Protein AF-A0A182EB76-F1 (afdb_monomer)

Structure (mmCIF, N/CA/C/O backbone):
data_AF-A0A182EB76-F1
#
_entry.id   AF-A0A182EB76-F1
#
loop_
_atom_site.group_PDB
_atom_site.id
_atom_site.type_symbol
_atom_site.label_atom_id
_atom_site.label_alt_id
_atom_site.label_comp_id
_atom_site.label_asym_id
_atom_site.label_entity_id
_atom_site.label_seq_id
_atom_site.pdbx_PDB_ins_code
_atom_site.Cartn_x
_atom_site.Cartn_y
_atom_site.Cartn_z
_atom_site.occupancy
_atom_site.B_iso_or_equiv
_atom_site.auth_seq_id
_atom_site.auth_comp_id
_atom_site.auth_asym_id
_atom_site.auth_atom_id
_atom_site.pdbx_PDB_model_num
ATOM 1 N N . MET A 1 1 ? 42.166 31.138 -51.167 1.00 54.03 1 MET A N 1
ATOM 2 C CA . MET A 1 1 ? 41.760 31.602 -49.823 1.00 54.03 1 MET A CA 1
ATOM 3 C C . MET A 1 1 ? 40.288 31.247 -49.654 1.00 54.03 1 MET A C 1
ATOM 5 O O . MET A 1 1 ? 39.542 31.539 -50.575 1.00 54.03 1 MET A O 1
ATOM 9 N N . SER A 1 2 ? 39.932 30.593 -48.539 1.00 51.16 2 SER A N 1
ATOM 10 C CA . SER A 1 2 ? 38.622 30.014 -48.150 1.00 51.16 2 SER A CA 1
ATOM 11 C C . SER A 1 2 ? 38.650 28.475 -48.142 1.00 51.16 2 SER A C 1
ATOM 13 O O . SER A 1 2 ? 38.391 27.817 -49.139 1.00 51.16 2 SER A O 1
ATOM 15 N N . THR A 1 3 ? 39.364 27.895 -47.173 1.00 44.62 3 THR A N 1
ATOM 16 C CA . THR A 1 3 ? 38.833 27.383 -45.887 1.00 44.62 3 THR A CA 1
ATOM 17 C C . THR A 1 3 ? 37.941 26.158 -46.072 1.00 44.62 3 THR A C 1
ATOM 19 O O . THR A 1 3 ? 36.725 26.267 -46.193 1.00 44.62 3 THR A O 1
ATOM 22 N N . LEU A 1 4 ? 38.595 24.992 -46.046 1.00 48.50 4 LEU A N 1
ATOM 23 C CA . LEU A 1 4 ? 38.026 23.678 -45.755 1.00 48.50 4 LEU A CA 1
ATOM 24 C C . LEU A 1 4 ? 37.129 23.759 -44.509 1.00 48.50 4 LEU A C 1
ATOM 26 O O . LEU A 1 4 ? 37.607 23.620 -43.386 1.00 48.50 4 LEU A O 1
ATOM 30 N N . MET A 1 5 ? 35.825 23.958 -44.692 1.00 53.72 5 MET A N 1
ATOM 31 C CA . MET A 1 5 ? 34.837 23.605 -43.674 1.00 53.72 5 MET A CA 1
ATOM 32 C C . MET A 1 5 ? 34.597 22.098 -43.748 1.00 53.72 5 MET A C 1
ATOM 34 O O . MET A 1 5 ? 33.547 21.630 -44.176 1.00 53.72 5 MET A O 1
ATOM 38 N N . MET A 1 6 ? 35.609 21.324 -43.351 1.00 49.41 6 MET A N 1
ATOM 39 C CA . MET A 1 6 ? 35.400 19.943 -42.944 1.00 49.41 6 MET A CA 1
ATOM 40 C C . MET A 1 6 ? 34.838 20.009 -41.525 1.00 49.41 6 MET A C 1
ATOM 42 O O . MET A 1 6 ? 35.572 19.955 -40.541 1.00 49.41 6 MET A O 1
ATOM 46 N N . THR A 1 7 ? 33.526 20.211 -41.426 1.00 53.53 7 THR A N 1
ATOM 47 C CA . THR A 1 7 ? 32.775 19.946 -40.203 1.00 53.53 7 THR A CA 1
ATOM 48 C C . THR A 1 7 ? 32.862 18.448 -39.947 1.00 53.53 7 THR A C 1
ATOM 50 O O . THR A 1 7 ? 32.035 17.649 -40.385 1.00 53.53 7 THR A O 1
ATOM 53 N N . THR A 1 8 ? 33.921 18.050 -39.250 1.00 48.47 8 THR A N 1
ATOM 54 C CA . THR A 1 8 ? 33.994 16.776 -38.555 1.00 48.47 8 THR A CA 1
ATOM 55 C C . THR A 1 8 ? 32.888 16.787 -37.508 1.00 48.47 8 THR A C 1
ATOM 57 O O . THR A 1 8 ? 33.077 17.168 -36.355 1.00 48.47 8 THR A O 1
ATOM 60 N N . SER A 1 9 ? 31.684 16.394 -37.920 1.00 50.69 9 SER A N 1
ATOM 61 C CA . SER A 1 9 ? 30.701 15.885 -36.980 1.00 50.69 9 SER A CA 1
ATOM 62 C C . SER A 1 9 ? 31.329 14.633 -36.378 1.00 50.69 9 SER A C 1
ATOM 64 O O . SER A 1 9 ? 31.286 13.542 -36.943 1.00 50.69 9 SER A O 1
ATOM 66 N N . LEU A 1 10 ? 32.007 14.818 -35.245 1.00 50.09 10 LEU A N 1
ATOM 67 C CA . LEU A 1 10 ? 32.298 13.751 -34.308 1.00 50.09 10 LEU A CA 1
ATOM 68 C C . LEU 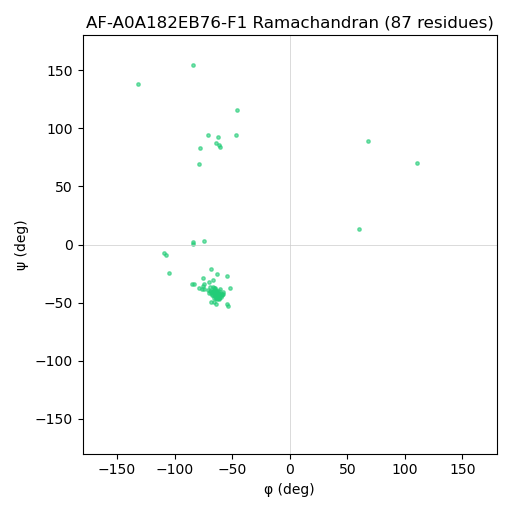A 1 10 ? 30.935 13.225 -33.869 1.00 50.09 10 LEU A C 1
ATOM 70 O O . LEU A 1 10 ? 30.375 13.655 -32.864 1.00 50.09 10 LEU A O 1
ATOM 74 N N . ILE A 1 11 ? 30.369 12.325 -34.671 1.00 58.47 11 ILE A N 1
ATOM 75 C CA . ILE A 1 11 ? 29.404 11.344 -34.202 1.00 58.47 11 ILE A CA 1
ATOM 76 C C . ILE A 1 11 ? 30.040 10.803 -32.924 1.00 58.47 11 ILE A C 1
ATOM 78 O O . ILE A 1 11 ? 31.150 10.263 -33.011 1.00 58.47 11 ILE A O 1
ATOM 82 N N . PRO A 1 12 ? 29.450 10.997 -31.735 1.00 55.06 12 PRO A N 1
ATOM 83 C CA . PRO A 1 12 ? 30.057 10.460 -30.542 1.00 55.06 12 PRO A CA 1
ATOM 84 C C . PRO A 1 12 ? 29.849 8.951 -30.646 1.00 55.06 12 PRO A C 1
ATOM 86 O O . PRO A 1 12 ? 28.800 8.414 -30.307 1.00 55.06 12 PRO A O 1
ATOM 89 N N . PHE A 1 13 ? 30.845 8.253 -31.186 1.00 53.25 13 PHE A N 1
ATOM 90 C CA . PHE A 1 13 ? 30.849 6.799 -31.336 1.00 53.25 13 PHE A CA 1
ATOM 91 C C . PHE A 1 13 ? 30.584 6.115 -29.980 1.00 53.25 13 PHE A C 1
ATOM 93 O O . PHE A 1 13 ? 29.947 5.067 -29.917 1.00 53.25 13 PHE A O 1
ATOM 100 N N . SER A 1 14 ? 30.947 6.787 -28.881 1.00 52.69 14 SER A N 1
ATOM 101 C CA . SER A 1 14 ? 30.635 6.386 -27.508 1.00 52.69 14 SER A CA 1
ATOM 102 C C . SER A 1 14 ? 29.181 6.637 -27.072 1.00 52.69 14 SER A C 1
ATOM 104 O O . SER A 1 14 ? 28.679 5.898 -26.227 1.00 52.69 14 SER A O 1
ATOM 106 N N . SER A 1 15 ? 28.476 7.643 -27.608 1.00 56.09 15 SER A N 1
ATOM 107 C CA . SER A 1 15 ? 27.081 7.915 -27.217 1.00 56.09 15 SER A CA 1
ATOM 108 C C . SER A 1 15 ? 26.089 7.039 -27.976 1.00 56.09 15 SER A C 1
ATOM 110 O O . SER A 1 15 ? 25.093 6.621 -27.389 1.00 56.09 15 SER A O 1
ATOM 112 N N . THR A 1 16 ? 26.370 6.703 -29.239 1.00 58.12 16 THR A N 1
ATOM 113 C CA . THR A 1 16 ? 25.476 5.857 -30.041 1.00 58.12 16 THR A CA 1
ATOM 114 C C . THR A 1 16 ? 25.430 4.429 -29.504 1.00 58.12 16 THR A C 1
ATOM 116 O O . THR A 1 16 ? 24.337 3.895 -29.359 1.00 58.12 16 THR A O 1
ATOM 119 N N . ILE A 1 17 ? 26.580 3.840 -29.137 1.00 59.69 17 ILE A N 1
ATOM 120 C CA . ILE A 1 17 ? 26.649 2.484 -28.554 1.00 59.69 17 ILE A CA 1
ATOM 121 C C . ILE A 1 17 ? 25.961 2.443 -27.184 1.00 59.69 17 ILE A C 1
ATOM 123 O O . ILE A 1 17 ? 25.213 1.512 -26.905 1.00 59.69 17 ILE A O 1
ATOM 127 N N . SER A 1 18 ? 26.161 3.465 -26.346 1.00 63.00 18 SER A N 1
ATOM 128 C CA . SER A 1 18 ? 25.514 3.544 -25.031 1.00 63.00 18 SER A CA 1
ATOM 129 C C . SER A 1 18 ? 23.993 3.711 -25.154 1.00 63.00 18 SER A C 1
ATOM 131 O O . SER A 1 18 ? 23.234 3.041 -24.459 1.00 63.00 18 SER A O 1
ATOM 133 N N . ALA A 1 19 ? 23.518 4.529 -26.098 1.00 69.56 19 ALA A N 1
ATOM 134 C CA . ALA A 1 19 ? 22.089 4.745 -26.314 1.00 69.56 19 ALA A CA 1
ATOM 135 C C . ALA A 1 19 ? 21.361 3.495 -26.837 1.00 69.56 19 ALA A C 1
ATOM 137 O O . ALA A 1 19 ? 20.259 3.203 -26.369 1.00 69.56 19 ALA A O 1
ATOM 138 N N . THR A 1 20 ? 21.954 2.729 -27.761 1.00 70.38 20 THR A N 1
ATOM 139 C CA . THR A 1 20 ? 21.353 1.472 -28.245 1.00 70.38 20 THR A CA 1
ATOM 140 C C . THR A 1 20 ? 21.392 0.366 -27.198 1.00 70.38 20 THR A C 1
ATOM 142 O O . THR A 1 20 ? 20.393 -0.334 -27.053 1.00 70.38 20 THR A O 1
ATOM 145 N N . LEU A 1 21 ? 22.474 0.239 -26.419 1.00 73.25 21 LEU A N 1
ATOM 146 C CA . LEU A 1 21 ? 22.532 -0.715 -25.302 1.00 73.25 21 LEU A CA 1
ATOM 147 C C . LEU A 1 21 ? 21.491 -0.391 -24.225 1.00 73.25 21 LEU A C 1
ATOM 149 O O . LEU A 1 21 ? 20.789 -1.285 -23.760 1.00 73.25 21 LEU A O 1
ATOM 153 N N . VAL A 1 22 ? 21.341 0.888 -23.869 1.00 75.38 22 VAL A N 1
ATOM 154 C CA . VAL A 1 22 ? 20.321 1.342 -22.912 1.00 75.38 22 VAL A CA 1
ATOM 155 C C . VAL A 1 22 ? 18.907 1.128 -23.459 1.00 75.38 22 VAL A C 1
ATOM 157 O O . VAL A 1 22 ? 18.014 0.759 -22.698 1.00 75.38 22 VAL A O 1
ATOM 160 N N . ALA A 1 23 ? 18.674 1.342 -24.756 1.00 73.69 23 ALA A N 1
ATOM 161 C CA . ALA A 1 23 ? 17.370 1.105 -25.378 1.00 73.69 23 ALA A CA 1
ATOM 162 C C . ALA A 1 23 ? 17.004 -0.389 -25.427 1.00 73.69 23 ALA A C 1
ATOM 164 O O . ALA A 1 23 ? 15.861 -0.736 -25.126 1.00 73.69 23 ALA A O 1
ATOM 165 N N . ALA A 1 24 ? 17.969 -1.256 -25.749 1.00 74.25 24 ALA A N 1
ATOM 166 C CA . ALA A 1 24 ? 17.796 -2.707 -25.736 1.00 74.25 24 ALA A CA 1
ATOM 167 C C . ALA A 1 24 ? 17.524 -3.219 -24.312 1.00 74.25 24 ALA A C 1
ATOM 169 O O . ALA A 1 24 ? 16.487 -3.831 -24.071 1.00 74.25 24 ALA A O 1
ATOM 170 N N . PHE A 1 25 ? 18.372 -2.841 -23.346 1.00 77.75 25 PHE A N 1
ATOM 171 C CA . PHE A 1 25 ? 18.196 -3.205 -21.939 1.00 77.75 25 PHE A CA 1
ATOM 172 C C . PHE A 1 25 ? 16.854 -2.724 -21.385 1.00 77.75 25 PHE A C 1
ATOM 174 O O . PHE A 1 25 ? 16.175 -3.481 -20.703 1.00 77.75 25 PHE A O 1
ATOM 181 N N . ARG A 1 26 ? 16.434 -1.489 -21.711 1.00 79.94 26 ARG A N 1
ATOM 182 C CA . ARG A 1 26 ? 15.123 -0.961 -21.314 1.00 79.94 26 ARG A CA 1
ATOM 183 C C . ARG A 1 26 ? 14.017 -1.912 -21.754 1.00 79.94 26 ARG A C 1
ATOM 185 O O . ARG A 1 26 ? 13.234 -2.315 -20.908 1.00 79.94 26 ARG A O 1
ATOM 192 N N . ASN A 1 27 ? 13.964 -2.290 -23.031 1.00 82.12 27 ASN A N 1
ATOM 193 C CA . ASN A 1 27 ? 12.908 -3.166 -23.544 1.00 82.12 27 ASN A CA 1
ATOM 194 C C . ASN A 1 27 ? 12.897 -4.531 -22.830 1.00 82.12 27 ASN A C 1
ATOM 196 O O . ASN A 1 27 ? 11.841 -4.976 -22.377 1.00 82.12 27 ASN A O 1
ATOM 200 N N . ASP A 1 28 ? 14.082 -5.106 -22.617 1.00 86.06 28 ASP A N 1
ATOM 201 C CA . ASP A 1 28 ? 14.260 -6.398 -21.948 1.00 86.06 28 ASP A CA 1
ATOM 202 C C . ASP A 1 28 ? 13.915 -6.377 -20.453 1.00 86.06 28 ASP A C 1
ATOM 204 O O . ASP A 1 28 ? 13.632 -7.432 -19.895 1.00 86.06 28 ASP A O 1
ATOM 208 N N . VAL A 1 29 ? 13.910 -5.217 -19.784 1.00 86.62 29 VAL A N 1
ATOM 209 C CA . VAL A 1 29 ? 13.533 -5.102 -18.358 1.00 86.62 29 VAL A CA 1
ATOM 210 C C . VAL A 1 29 ? 12.177 -4.441 -18.123 1.00 86.62 29 VAL A C 1
ATOM 212 O O . VAL A 1 29 ? 11.679 -4.479 -16.999 1.00 86.62 29 VAL A O 1
ATOM 215 N N . LEU A 1 30 ? 11.540 -3.862 -19.148 1.00 88.06 30 LEU A N 1
ATOM 216 C CA . LEU A 1 30 ? 10.233 -3.202 -19.010 1.00 88.06 30 LEU A CA 1
ATOM 217 C C . LEU A 1 30 ? 9.166 -4.159 -18.466 1.00 88.06 30 LEU A C 1
ATOM 219 O O . LEU A 1 30 ? 8.388 -3.772 -17.596 1.00 88.06 30 LEU A O 1
ATOM 223 N N . TRP A 1 31 ? 9.144 -5.412 -18.929 1.00 88.62 31 TRP A N 1
ATOM 224 C CA . TRP A 1 31 ? 8.194 -6.411 -18.428 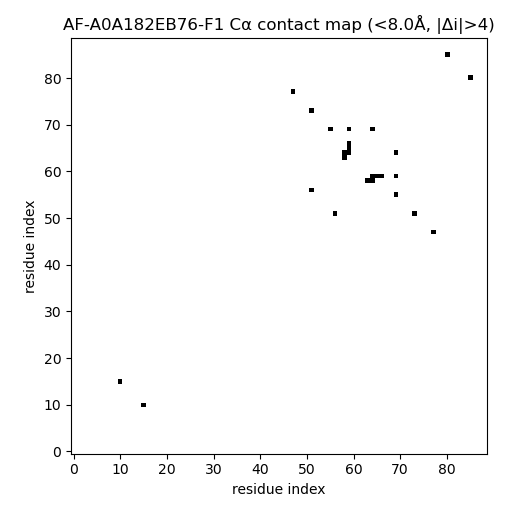1.00 88.62 31 TRP A CA 1
ATOM 225 C C . TRP A 1 31 ? 8.433 -6.725 -16.944 1.00 88.62 31 TRP A C 1
ATOM 227 O O . TRP A 1 31 ? 7.479 -6.822 -16.172 1.00 88.62 31 TRP A O 1
ATOM 237 N N . ALA A 1 32 ? 9.699 -6.816 -16.526 1.00 90.06 32 ALA A N 1
ATOM 238 C CA . ALA A 1 32 ? 10.078 -7.074 -15.142 1.00 90.06 32 ALA A CA 1
ATOM 239 C C . ALA A 1 32 ? 9.760 -5.874 -14.238 1.00 90.06 32 ALA A C 1
ATOM 241 O O . ALA A 1 32 ? 9.308 -6.064 -13.113 1.00 90.06 32 ALA A O 1
ATOM 242 N N . LEU A 1 33 ? 9.920 -4.644 -14.738 1.00 90.12 33 LEU A N 1
ATOM 243 C CA . LEU A 1 33 ? 9.532 -3.419 -14.038 1.00 90.12 33 LEU A CA 1
ATOM 244 C C . LEU A 1 33 ? 8.016 -3.360 -13.811 1.00 90.12 33 LEU A C 1
ATOM 246 O O . LEU A 1 33 ? 7.578 -3.072 -12.700 1.00 90.12 33 LEU A O 1
ATOM 250 N N . ILE A 1 34 ? 7.216 -3.659 -14.839 1.00 92.94 34 ILE A N 1
ATOM 251 C CA . ILE A 1 34 ? 5.749 -3.671 -14.728 1.00 92.94 34 ILE A CA 1
ATOM 252 C C . ILE A 1 34 ? 5.306 -4.714 -13.696 1.00 92.94 34 ILE A C 1
ATOM 254 O O . ILE A 1 34 ? 4.502 -4.404 -12.816 1.00 92.94 34 ILE A O 1
ATOM 258 N N . LEU A 1 35 ? 5.866 -5.926 -13.752 1.00 94.94 35 LEU A N 1
ATOM 259 C CA . LEU A 1 35 ? 5.602 -6.952 -12.741 1.00 94.94 35 LEU A CA 1
ATOM 260 C C . LEU A 1 35 ? 6.065 -6.513 -11.349 1.00 94.94 35 LEU A C 1
ATOM 262 O O . LEU A 1 35 ? 5.335 -6.707 -10.382 1.00 94.94 35 LEU A O 1
ATOM 266 N N . GLY A 1 36 ? 7.233 -5.882 -11.243 1.00 94.00 36 GLY A N 1
ATOM 267 C CA . GLY A 1 36 ? 7.766 -5.355 -9.990 1.00 94.00 36 GLY A CA 1
ATOM 268 C C . GLY A 1 36 ? 6.841 -4.326 -9.345 1.00 94.00 36 GLY A C 1
ATOM 269 O O . GLY A 1 36 ? 6.590 -4.410 -8.148 1.00 94.00 36 GLY A O 1
ATOM 270 N N . ILE A 1 37 ? 6.262 -3.414 -10.130 1.00 94.50 37 ILE A N 1
ATOM 271 C CA . ILE A 1 37 ? 5.289 -2.426 -9.639 1.00 94.50 37 ILE A CA 1
ATOM 272 C C . ILE A 1 37 ? 4.025 -3.117 -9.114 1.00 94.50 37 ILE A C 1
ATOM 274 O O . ILE A 1 37 ? 3.552 -2.789 -8.027 1.00 94.50 37 ILE A O 1
ATOM 278 N N . ILE A 1 38 ? 3.491 -4.097 -9.850 1.00 96.06 38 ILE A N 1
ATOM 279 C CA . ILE A 1 38 ? 2.293 -4.840 -9.429 1.00 96.06 38 ILE A CA 1
ATOM 280 C C . ILE A 1 38 ? 2.565 -5.615 -8.133 1.00 96.06 38 ILE A C 1
ATOM 282 O O . ILE A 1 38 ? 1.755 -5.574 -7.207 1.00 96.06 38 ILE A O 1
ATOM 286 N N . LEU A 1 39 ? 3.710 -6.295 -8.047 1.00 95.06 39 LEU A N 1
ATOM 287 C CA . LEU A 1 39 ? 4.106 -7.058 -6.864 1.00 95.06 39 LEU A CA 1
ATOM 288 C C . LEU A 1 39 ? 4.370 -6.151 -5.660 1.00 95.06 39 LEU A C 1
ATOM 290 O O . LEU A 1 39 ? 3.937 -6.483 -4.560 1.00 95.06 39 LEU A O 1
ATOM 294 N N . ALA A 1 40 ? 5.018 -5.001 -5.856 1.00 92.31 40 ALA A N 1
ATOM 295 C CA . ALA A 1 40 ? 5.240 -4.016 -4.801 1.00 92.31 40 ALA A CA 1
ATOM 296 C C . ALA A 1 40 ? 3.916 -3.449 -4.270 1.00 92.31 40 ALA A C 1
ATOM 298 O O . ALA A 1 40 ? 3.750 -3.321 -3.059 1.00 92.31 40 ALA A O 1
ATOM 299 N N . PHE A 1 41 ? 2.946 -3.182 -5.152 1.00 91.50 41 PHE A N 1
ATOM 300 C CA . PHE A 1 41 ? 1.609 -2.753 -4.744 1.00 91.50 41 PHE A CA 1
ATOM 301 C C . PHE A 1 41 ? 0.881 -3.839 -3.940 1.00 91.50 41 PHE A C 1
ATOM 303 O O . PHE A 1 41 ? 0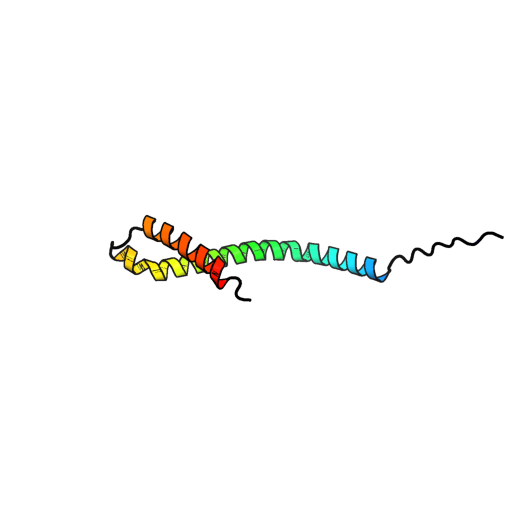.325 -3.551 -2.881 1.00 91.50 41 PHE A O 1
ATOM 310 N N . LEU A 1 42 ? 0.917 -5.093 -4.403 1.00 94.06 42 LEU A N 1
ATOM 311 C CA . LEU A 1 42 ? 0.315 -6.221 -3.684 1.00 94.06 42 LEU A CA 1
ATOM 312 C C . LEU A 1 42 ? 0.962 -6.438 -2.313 1.00 94.06 42 LEU A C 1
ATOM 314 O O . LEU A 1 42 ? 0.254 -6.679 -1.339 1.00 94.06 42 LEU A O 1
ATOM 318 N N . LEU A 1 43 ? 2.291 -6.347 -2.237 1.00 92.75 43 LEU A N 1
ATOM 319 C CA . LEU A 1 43 ? 3.041 -6.503 -0.995 1.00 92.75 43 LEU A CA 1
ATOM 320 C C . LEU A 1 43 ? 2.728 -5.369 -0.016 1.00 92.75 43 LEU A C 1
ATOM 322 O O . LEU A 1 43 ? 2.447 -5.643 1.147 1.00 92.75 43 LEU A O 1
ATOM 326 N N . GLY A 1 44 ? 2.715 -4.120 -0.492 1.00 88.62 44 GLY A N 1
ATOM 327 C CA . GLY A 1 44 ? 2.341 -2.959 0.314 1.00 88.62 44 GLY A CA 1
ATOM 328 C C . GLY A 1 44 ? 0.913 -3.073 0.846 1.00 88.62 44 GLY A C 1
ATOM 329 O O . GLY A 1 44 ? 0.688 -2.905 2.041 1.00 88.62 44 GLY A O 1
ATOM 330 N N . PHE A 1 45 ? -0.041 -3.467 -0.005 1.00 86.81 45 PHE A N 1
ATOM 331 C CA . PHE A 1 45 ? -1.425 -3.697 0.416 1.00 86.81 45 PHE A CA 1
ATOM 332 C C . PHE A 1 45 ? -1.541 -4.833 1.441 1.00 86.81 45 PHE A C 1
ATOM 334 O O . PHE A 1 45 ? -2.252 -4.699 2.435 1.00 86.81 45 PHE A O 1
ATOM 341 N N . ALA A 1 46 ? -0.841 -5.949 1.223 1.00 89.06 46 ALA A N 1
ATOM 342 C CA . ALA A 1 46 ? -0.855 -7.084 2.141 1.00 89.06 46 ALA A CA 1
ATOM 343 C C . ALA A 1 46 ? -0.233 -6.737 3.503 1.00 89.06 46 ALA A C 1
ATOM 345 O O . ALA A 1 46 ? -0.761 -7.156 4.533 1.00 89.06 46 ALA A O 1
ATOM 346 N N . MET A 1 47 ? 0.855 -5.963 3.516 1.00 88.31 47 MET A N 1
ATOM 347 C CA . MET A 1 47 ? 1.520 -5.519 4.740 1.00 88.31 47 MET A CA 1
ATOM 348 C C . MET A 1 47 ? 0.642 -4.534 5.521 1.00 88.31 47 MET A C 1
ATOM 350 O O . MET A 1 47 ? 0.341 -4.796 6.683 1.00 88.31 47 MET A O 1
ATOM 354 N N . GLY A 1 48 ? 0.108 -3.501 4.861 1.00 86.25 48 GLY A N 1
ATOM 355 C CA . GLY A 1 48 ? -0.797 -2.540 5.503 1.00 86.25 48 GLY A CA 1
ATOM 356 C C . GLY A 1 48 ? -2.083 -3.192 6.031 1.00 86.25 48 GLY A C 1
ATOM 357 O O . GLY A 1 48 ? -2.525 -2.912 7.144 1.00 86.25 48 GLY A O 1
ATOM 358 N N . ALA A 1 49 ? -2.674 -4.139 5.292 1.00 86.44 49 ALA A N 1
ATOM 359 C CA . ALA A 1 49 ? -3.857 -4.868 5.759 1.00 86.44 49 ALA A CA 1
ATOM 360 C C . ALA A 1 49 ? -3.572 -5.740 6.998 1.00 86.44 49 ALA A C 1
ATOM 362 O O . ALA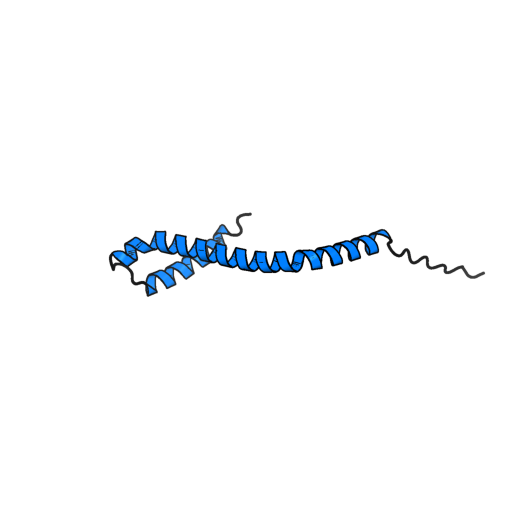 A 1 49 ? -4.422 -5.839 7.889 1.00 86.44 49 ALA A O 1
ATOM 363 N N . ASN A 1 50 ? -2.392 -6.362 7.062 1.00 89.62 50 ASN A N 1
ATOM 364 C CA . ASN A 1 50 ? -1.955 -7.151 8.213 1.00 89.62 50 ASN A CA 1
ATOM 365 C C . ASN A 1 50 ? -1.783 -6.268 9.459 1.00 89.62 50 ASN A C 1
ATOM 367 O O . ASN A 1 50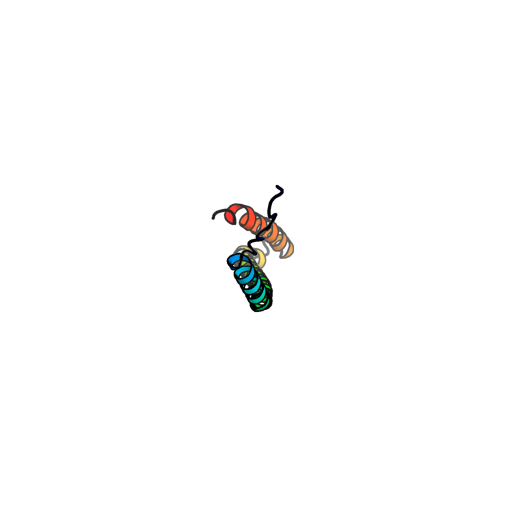 ? -2.293 -6.599 10.533 1.00 89.62 50 ASN A O 1
ATOM 371 N N . ASP A 1 51 ? -1.165 -5.099 9.298 1.00 88.94 51 ASP A N 1
ATOM 372 C CA . ASP A 1 51 ? -0.934 -4.159 10.396 1.00 88.94 51 ASP A CA 1
ATOM 373 C C . ASP A 1 51 ? -2.253 -3.601 10.950 1.00 88.94 51 ASP A C 1
ATOM 375 O O . ASP A 1 51 ? -2.470 -3.572 12.167 1.00 88.94 51 ASP A O 1
ATOM 379 N N . VAL A 1 52 ? -3.201 -3.268 10.069 1.00 84.12 52 VAL A N 1
ATOM 380 C CA . VAL A 1 52 ? -4.557 -2.841 10.448 1.00 84.12 52 VAL A CA 1
ATOM 381 C C . VAL A 1 52 ? -5.309 -3.953 11.191 1.00 84.12 52 VAL A C 1
ATOM 383 O O . VAL A 1 52 ? -5.958 -3.689 12.206 1.00 84.12 52 VAL A O 1
ATOM 386 N N . ALA A 1 53 ? -5.220 -5.208 10.746 1.00 86.56 53 ALA A N 1
ATOM 387 C CA . ALA A 1 53 ? -5.875 -6.328 11.426 1.00 86.56 53 ALA A CA 1
ATOM 388 C C . ALA A 1 53 ? -5.283 -6.590 12.820 1.00 86.56 53 ALA A C 1
ATOM 390 O O . ALA A 1 53 ? -6.028 -6.876 13.761 1.00 86.56 53 ALA A O 1
ATOM 391 N N . ASN A 1 54 ? -3.966 -6.447 12.973 1.00 86.31 54 ASN A N 1
ATOM 392 C CA . ASN A 1 54 ? -3.282 -6.629 14.248 1.00 86.31 54 ASN A CA 1
ATOM 393 C C . ASN A 1 54 ? -3.605 -5.497 15.242 1.00 86.31 54 ASN A C 1
ATOM 395 O O . ASN A 1 54 ? -3.893 -5.755 16.411 1.00 86.31 54 ASN A O 1
ATOM 399 N N . ALA A 1 55 ? -3.637 -4.245 14.774 1.00 83.94 55 ALA A N 1
ATOM 400 C CA . ALA A 1 55 ? -3.926 -3.084 15.617 1.00 83.94 55 ALA A CA 1
ATOM 401 C C . ALA A 1 55 ? -5.413 -2.962 16.001 1.00 83.94 55 ALA A C 1
ATOM 403 O O . ALA A 1 55 ? -5.739 -2.521 17.106 1.00 83.94 55 ALA A O 1
ATOM 404 N N . PHE A 1 56 ? -6.331 -3.354 15.111 1.00 86.19 56 PHE A N 1
ATOM 405 C CA . PHE A 1 56 ? -7.772 -3.157 15.313 1.00 86.19 56 PHE A CA 1
ATOM 406 C C . PHE A 1 56 ? -8.563 -4.445 15.587 1.00 86.19 56 PHE A C 1
ATOM 408 O O . PHE A 1 56 ? -9.736 -4.361 15.951 1.00 86.19 56 PHE A O 1
ATOM 415 N N . GLY A 1 57 ? -7.964 -5.634 15.482 1.00 83.88 57 GLY A N 1
ATOM 416 C CA . GLY A 1 57 ? -8.673 -6.915 15.604 1.00 83.88 57 GLY A CA 1
ATOM 417 C C . GLY A 1 57 ? -9.378 -7.135 16.948 1.00 83.88 57 GLY A C 1
ATOM 418 O O . GLY A 1 57 ? -10.534 -7.563 16.984 1.00 83.88 57 GLY A O 1
ATOM 419 N N . THR A 1 58 ? -8.740 -6.782 18.065 1.00 88.12 58 THR A N 1
ATOM 420 C CA . THR A 1 58 ? -9.321 -6.925 19.416 1.00 88.12 58 THR A CA 1
ATOM 421 C C . THR A 1 58 ? -10.399 -5.875 19.700 1.00 88.12 58 THR A C 1
ATOM 423 O O . THR A 1 58 ? -11.445 -6.183 20.278 1.00 88.12 58 THR A O 1
ATOM 426 N N . SER A 1 59 ? -10.191 -4.644 19.236 1.00 83.25 59 SER A N 1
ATOM 427 C CA . SER A 1 59 ? -11.136 -3.526 19.361 1.00 83.25 59 SER A CA 1
ATOM 428 C C . SER A 1 59 ? -12.414 -3.748 18.545 1.00 83.25 59 SER A C 1
ATOM 430 O O . SER A 1 59 ? -13.511 -3.420 19.003 1.00 83.25 59 SER A O 1
ATOM 432 N N . VAL A 1 60 ? -12.295 -4.361 17.364 1.00 84.19 60 VAL A N 1
ATOM 433 C CA . VAL A 1 60 ? -13.449 -4.725 16.528 1.00 84.19 60 VAL A CA 1
ATOM 434 C C . VAL A 1 60 ? -14.128 -6.001 17.043 1.00 84.19 60 VAL A C 1
ATOM 436 O O . VAL A 1 60 ? -15.358 -6.075 17.080 1.00 84.19 60 VAL A O 1
ATOM 439 N N . GLY A 1 61 ? -13.358 -6.978 17.535 1.00 81.81 61 GLY A N 1
ATOM 440 C CA . GLY A 1 61 ? -1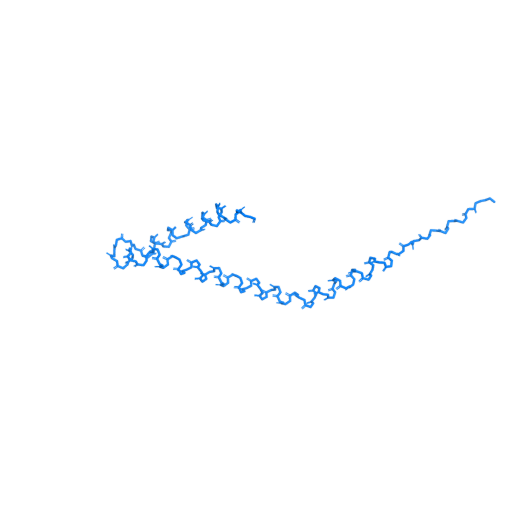3.886 -8.209 18.137 1.00 81.81 61 GLY A CA 1
ATOM 441 C C . GLY A 1 61 ? -14.649 -7.993 19.452 1.00 81.81 61 GLY A C 1
ATOM 442 O O . GLY A 1 61 ? -15.622 -8.695 19.728 1.00 81.81 61 GLY A O 1
ATOM 443 N N . SER A 1 62 ? -14.272 -6.978 20.235 1.00 87.69 62 SER A N 1
ATOM 444 C CA . SER A 1 62 ? -14.932 -6.603 21.498 1.00 87.69 62 SER A CA 1
ATOM 445 C C . SER A 1 62 ? -16.155 -5.690 21.329 1.00 87.69 62 SER A C 1
ATOM 447 O O . SER A 1 62 ? -16.770 -5.314 22.324 1.00 87.69 62 SER A O 1
ATOM 449 N N . LYS A 1 63 ? -16.542 -5.348 20.087 1.00 79.81 63 LYS A N 1
ATOM 450 C CA . LYS A 1 63 ? -17.609 -4.376 19.754 1.00 79.81 63 LYS A CA 1
ATOM 451 C C . LYS A 1 63 ? -17.370 -2.953 20.280 1.00 79.81 63 LYS A C 1
ATOM 453 O O . LYS A 1 63 ? -18.284 -2.134 20.241 1.00 79.81 63 LYS A O 1
ATOM 458 N N . VAL A 1 64 ? -16.156 -2.640 20.730 1.00 83.00 64 VAL A N 1
ATOM 459 C CA . VAL A 1 64 ? -15.765 -1.276 21.116 1.00 83.00 64 VAL A CA 1
ATOM 460 C C . VAL A 1 64 ? -15.661 -0.382 19.879 1.00 83.00 64 VAL A C 1
ATOM 462 O O . VAL A 1 64 ? -15.975 0.805 19.941 1.00 83.00 64 VAL A O 1
ATOM 465 N N . LEU A 1 65 ? -15.272 -0.960 18.739 1.00 78.19 65 LEU A N 1
ATOM 466 C CA . LEU A 1 65 ? -15.149 -0.261 17.465 1.00 78.19 65 LEU A CA 1
ATOM 467 C C . LEU A 1 65 ? -15.842 -1.044 16.343 1.00 78.19 65 LEU A C 1
ATOM 469 O O . LEU A 1 65 ? -15.730 -2.264 16.257 1.00 78.19 65 LEU A O 1
ATOM 473 N N . THR A 1 66 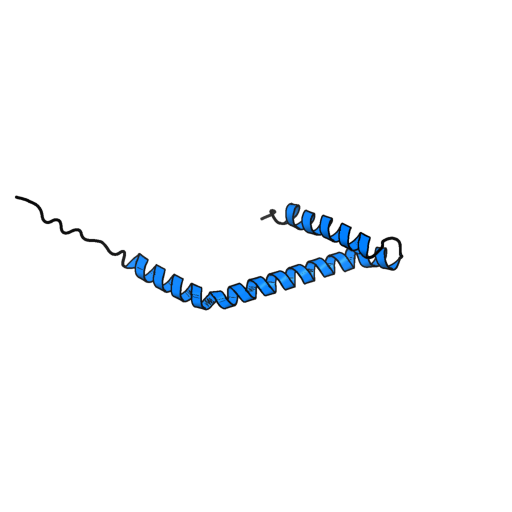? -16.560 -0.359 15.454 1.00 85.06 66 THR A N 1
ATOM 474 C CA . THR A 1 66 ? -17.172 -1.014 14.284 1.00 85.06 66 THR A CA 1
ATOM 475 C C . THR A 1 66 ? -16.174 -1.147 13.129 1.00 85.06 66 THR A C 1
ATOM 477 O O . THR A 1 66 ? -15.272 -0.326 12.978 1.00 85.06 66 THR A O 1
ATOM 480 N N . LEU A 1 67 ? -16.378 -2.135 12.249 1.00 82.56 67 LEU A N 1
ATOM 481 C CA . LEU A 1 67 ? -15.561 -2.359 11.040 1.00 82.56 67 LEU A CA 1
ATOM 482 C C . LEU A 1 67 ? -15.412 -1.096 10.170 1.00 82.56 67 LEU A C 1
ATOM 484 O O . LEU A 1 67 ? -14.342 -0.824 9.634 1.00 82.56 67 LEU A O 1
ATOM 488 N N . ARG A 1 68 ? -16.475 -0.286 10.074 1.00 82.38 68 ARG A N 1
ATOM 489 C CA . ARG A 1 68 ? -16.461 0.980 9.324 1.00 82.38 68 ARG A CA 1
ATOM 490 C C . ARG A 1 68 ? -15.584 2.041 9.987 1.00 82.38 68 ARG A C 1
ATOM 492 O O . ARG A 1 68 ? -14.874 2.752 9.288 1.00 82.38 68 ARG A O 1
ATOM 499 N N . GLN A 1 69 ? -15.620 2.143 11.315 1.00 84.50 69 GLN A N 1
ATOM 500 C CA . GLN A 1 69 ? -14.761 3.075 12.051 1.00 84.50 69 GLN A CA 1
ATOM 501 C C . GLN A 1 69 ? -13.293 2.653 11.975 1.00 84.50 69 GLN A C 1
ATOM 503 O O . GLN A 1 69 ? -12.437 3.507 11.767 1.00 84.50 69 GLN A O 1
ATOM 508 N N . ALA A 1 70 ? -13.016 1.350 12.074 1.00 84.62 70 ALA A N 1
ATOM 509 C CA . ALA A 1 70 ? -11.660 0.819 11.974 1.00 84.62 70 ALA A CA 1
ATOM 510 C C . ALA A 1 70 ? -11.048 1.115 10.598 1.00 84.62 70 ALA A C 1
ATOM 512 O O . ALA A 1 70 ? -9.910 1.559 10.530 1.00 84.62 70 ALA A O 1
ATOM 513 N N . TYR A 1 71 ? -11.823 0.971 9.517 1.00 84.06 71 TYR A N 1
ATOM 514 C CA . TYR A 1 71 ? -11.379 1.322 8.165 1.00 84.06 71 TYR A CA 1
ATOM 515 C C . TYR A 1 71 ? -11.021 2.810 8.017 1.00 84.06 71 TYR A C 1
ATOM 517 O O . TYR A 1 71 ? -9.974 3.141 7.471 1.00 84.06 71 TYR A O 1
ATOM 525 N N . ILE A 1 72 ? -11.861 3.718 8.525 1.00 86.19 72 ILE A N 1
ATOM 526 C CA . ILE A 1 72 ? -11.598 5.166 8.438 1.00 86.19 72 ILE A CA 1
ATOM 527 C C . ILE A 1 72 ? -10.330 5.532 9.217 1.00 86.19 72 ILE A C 1
ATOM 529 O O . ILE A 1 72 ? -9.505 6.303 8.728 1.00 86.19 72 ILE A O 1
ATOM 533 N N . LEU A 1 73 ? -10.159 4.962 10.412 1.00 85.12 73 LEU A N 1
ATOM 534 C CA . LEU A 1 73 ? -8.979 5.205 11.236 1.00 85.12 73 LEU A CA 1
ATOM 535 C C . LEU A 1 73 ? -7.717 4.628 10.585 1.00 85.12 73 LEU A C 1
ATOM 537 O O . LEU A 1 73 ? -6.704 5.317 10.513 1.00 85.12 73 LEU A O 1
ATOM 541 N N . ALA A 1 74 ? -7.806 3.410 10.049 1.00 86.00 74 ALA A N 1
ATOM 542 C CA . ALA A 1 74 ? -6.734 2.762 9.307 1.00 86.00 74 ALA A CA 1
ATOM 543 C C . ALA A 1 74 ? -6.237 3.639 8.159 1.00 86.00 74 ALA A C 1
ATOM 545 O O . ALA A 1 74 ? -5.051 3.926 8.113 1.00 86.00 74 ALA A O 1
ATOM 546 N N . VAL A 1 75 ? -7.129 4.147 7.301 1.00 85.38 75 VAL A N 1
ATOM 547 C CA . VAL A 1 75 ? -6.745 5.006 6.167 1.00 85.38 75 VAL A CA 1
ATOM 548 C C . VAL A 1 75 ? -6.004 6.260 6.633 1.00 85.38 75 VAL A C 1
ATOM 550 O O . VAL A 1 75 ? -4.989 6.619 6.042 1.00 85.38 75 VAL A O 1
ATOM 553 N N . ILE A 1 76 ? -6.468 6.919 7.697 1.00 87.12 76 ILE A N 1
ATOM 554 C CA . ILE A 1 76 ? -5.829 8.140 8.208 1.00 87.12 76 ILE A CA 1
ATOM 555 C C . ILE A 1 76 ? -4.425 7.839 8.745 1.00 87.12 76 ILE A C 1
ATO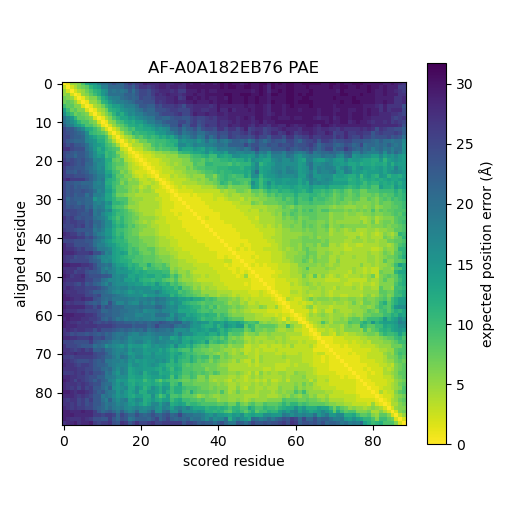M 557 O O . ILE A 1 76 ? -3.477 8.527 8.375 1.00 87.12 76 ILE A O 1
ATOM 561 N N . PHE A 1 77 ? -4.278 6.816 9.589 1.00 84.81 77 PHE A N 1
ATOM 562 C CA . PHE A 1 77 ? -2.998 6.493 10.223 1.00 84.81 77 PHE A CA 1
ATOM 563 C C . PHE A 1 77 ? -1.996 5.818 9.277 1.00 84.81 77 PHE A C 1
ATOM 565 O O . PHE A 1 77 ? -0.816 6.136 9.370 1.00 84.81 77 PHE A O 1
ATOM 572 N N . GLU A 1 78 ? -2.433 4.967 8.343 1.00 85.44 78 GLU A N 1
ATOM 573 C CA . GLU A 1 78 ? -1.571 4.413 7.281 1.00 85.44 78 GLU A CA 1
ATOM 574 C C . GLU A 1 78 ? -1.053 5.523 6.366 1.00 85.44 78 GLU A C 1
ATOM 576 O O . GLU A 1 78 ? 0.147 5.617 6.119 1.00 85.44 78 GLU A O 1
ATOM 581 N N . THR A 1 79 ? -1.936 6.424 5.917 1.00 83.44 79 THR A N 1
ATOM 582 C CA . THR A 1 79 ? -1.529 7.527 5.033 1.00 83.44 79 THR A CA 1
ATOM 583 C C . THR A 1 79 ? -0.608 8.503 5.768 1.00 83.44 79 THR A C 1
ATOM 585 O O . THR A 1 79 ? 0.386 8.952 5.206 1.00 83.44 79 THR A O 1
ATOM 588 N N . LEU A 1 80 ? -0.886 8.808 7.041 1.00 85.44 80 LEU A N 1
ATOM 589 C CA . LEU A 1 80 ? 0.005 9.623 7.874 1.00 85.44 80 LEU A CA 1
ATOM 590 C C . LEU A 1 80 ? 1.346 8.929 8.132 1.00 85.44 80 LEU A C 1
ATOM 592 O O . LEU A 1 80 ? 2.377 9.583 8.046 1.00 85.44 80 LEU A O 1
ATOM 596 N N . GLY A 1 81 ? 1.359 7.627 8.421 1.00 80.81 81 GLY A N 1
ATOM 597 C CA . GLY A 1 81 ? 2.587 6.858 8.628 1.00 80.81 81 GLY A CA 1
ATOM 598 C C . GLY A 1 81 ? 3.472 6.850 7.383 1.00 80.81 81 GLY A C 1
ATOM 599 O O . GLY A 1 81 ? 4.658 7.165 7.475 1.00 80.81 81 GLY A O 1
ATOM 600 N N . ALA A 1 82 ? 2.883 6.598 6.212 1.00 82.38 82 ALA A N 1
ATOM 601 C CA . ALA A 1 82 ? 3.588 6.656 4.935 1.00 82.38 82 ALA A CA 1
ATOM 602 C C . ALA A 1 82 ? 4.159 8.057 4.644 1.00 82.38 82 ALA A C 1
ATOM 604 O O . ALA A 1 82 ? 5.279 8.164 4.155 1.00 82.38 82 ALA A O 1
ATOM 605 N N . LEU A 1 83 ? 3.432 9.127 4.987 1.00 83.62 83 LEU A N 1
ATOM 606 C CA . LEU A 1 83 ? 3.885 10.508 4.777 1.00 83.62 83 LEU A CA 1
ATOM 607 C C . LEU A 1 83 ? 4.943 10.973 5.791 1.00 83.62 83 LEU A C 1
ATOM 609 O O . LEU A 1 83 ? 5.852 11.707 5.419 1.00 83.62 83 LEU A O 1
ATOM 613 N N . LEU A 1 84 ? 4.827 10.593 7.068 1.00 79.25 84 LEU A N 1
ATOM 614 C CA . LEU A 1 84 ? 5.734 11.059 8.125 1.00 79.25 84 LEU A CA 1
ATOM 615 C C . LEU A 1 84 ? 7.016 10.223 8.233 1.00 79.25 84 LEU A C 1
ATOM 617 O O . LEU A 1 84 ? 8.058 10.768 8.588 1.00 79.25 84 LEU A O 1
ATOM 621 N N . ILE A 1 85 ? 6.949 8.913 7.982 1.00 80.19 85 ILE A N 1
ATOM 622 C CA . ILE A 1 85 ? 8.085 7.989 8.151 1.00 80.19 85 ILE A CA 1
ATOM 623 C C . ILE A 1 85 ? 8.693 7.594 6.798 1.00 80.19 85 ILE A C 1
ATOM 625 O O . ILE A 1 85 ? 9.883 7.287 6.738 1.00 80.19 85 ILE A O 1
ATOM 629 N N . GLY A 1 86 ? 7.926 7.659 5.705 1.00 66.50 86 GLY A N 1
ATOM 630 C CA . GLY A 1 86 ? 8.395 7.265 4.372 1.00 66.50 86 GLY A CA 1
ATOM 631 C C . GLY A 1 86 ? 9.549 8.110 3.821 1.00 66.50 86 GLY A C 1
ATOM 632 O O . GLY A 1 86 ? 10.340 7.595 3.045 1.00 66.50 86 GLY A O 1
ATOM 633 N N . GLU A 1 87 ? 9.691 9.364 4.262 1.00 58.88 87 GLU A N 1
ATOM 634 C CA . GLU A 1 87 ? 10.777 10.280 3.861 1.00 58.88 87 GLU A CA 1
ATOM 635 C C . GLU A 1 87 ? 12.075 10.092 4.675 1.00 58.88 87 GLU A C 1
ATOM 637 O O . GLU A 1 87 ? 13.037 10.832 4.483 1.00 58.88 87 GLU A O 1
ATOM 642 N N . SER A 1 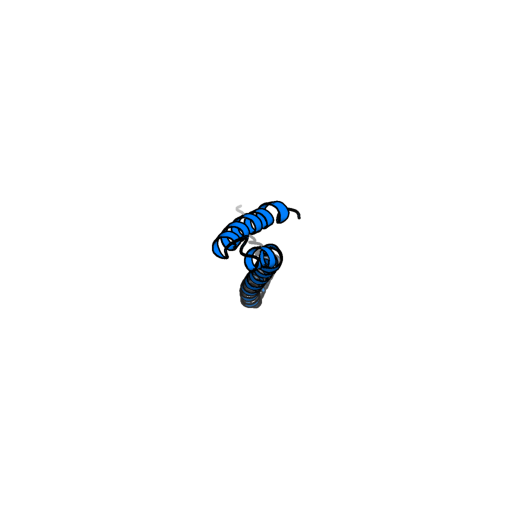88 ? 12.129 9.153 5.631 1.00 58.06 88 SER A N 1
ATOM 643 C CA . SER A 1 88 ? 13.275 9.065 6.551 1.00 58.06 88 SER A CA 1
ATOM 644 C C . SER A 1 88 ? 14.571 8.486 5.962 1.00 58.06 88 SER A C 1
ATOM 646 O O . SER A 1 88 ? 15.528 8.400 6.725 1.00 58.06 88 SER A O 1
ATOM 648 N N . TYR A 1 89 ? 14.661 8.150 4.668 1.00 41.97 89 TYR A N 1
ATOM 649 C CA . TYR A 1 89 ? 15.936 7.988 3.938 1.00 41.97 89 TYR A CA 1
ATOM 650 C C . TYR A 1 89 ? 15.769 8.134 2.424 1.00 41.97 89 TYR A C 1
ATOM 652 O O . TYR A 1 89 ? 14.846 7.494 1.874 1.00 41.97 89 TYR A O 1
#

Organism: Onchocerca ochengi (NCBI:txid42157)

Sequence (89 aa):
MSTLMMTTSLIPFSSTISATLVAAFRNDVLWALILGIILAFLLGFAMGANDVANAFGTSVGSKVLTLRQAYILAVIFETLGALLIGESY

Secondary structure (DSSP, 8-state):
------------HHHHHHHHHHHHHHHHHHHHHHHHHHHHHHHHHHHHHHHHHHHHHHHHHTTSS-HHHHHHHHHHHHHHHHHHHTT--

Radius of gyration: 27.22 Å; Cα contacts (8 Å, |Δi|>4): 13; chains: 1; bounding box: 59×40×71 Å

Mean predicted aligned error: 12.82 Å

InterPro domains:
  IPR001204 Phosphate transporter [PF01384] (47-87)
  IPR001204 Phosphate transporter [PTHR11101] (27-87)

Solvent-accessible surface area (backbone atoms only — not comparable to full-atom values): 5278 Å² total; per-residue (Å²): 139,86,79,86,80,74,78,75,75,75,69,56,70,71,54,56,55,50,51,52,52,52,52,50,51,46,63,76,41,48,65,56,51,55,51,48,52,54,51,50,51,52,50,50,52,53,51,53,52,50,53,46,46,69,74,40,44,65,44,42,72,68,67,79,35,52,74,70,57,50,50,56,50,42,54,53,52,52,53,47,45,53,66,72,56,60,71,77,114

Nearest PDB structures (foldseek):
  3p32-assembly1_A-2  TM=5.355E-01  e=4.757E+00  Mycobacterium tuberculosis
  4gt1-assembly1_A-2  TM=5.339E-01  e=7.204E+00  Mycobacterium tuberculosis

pLDDT: mean 77.41, std 14.62, range [41.97, 96.06]

Foldseek 3Di:
DDDPPPPPPPPVPVVVVVVVVVVVVCVVCVVVVVVVVVVVVVVLVVVLVVVLCVVCVVCCVVVVDPPVRSVVVSVVVVVVCCVVVVPVD